Protein AF-A0A662U0I1-F1 (afdb_monomer_lite)

Radius of gyration: 16.94 Å; chains: 1; bounding box: 62×30×45 Å

Sequence (165 aa):
MAIPNFTQNQASFAINVIPSDTVNIPQPYLKASGANTAFLGTTLIDGSANFEGVGTAIPAVQQGDVVYNNTTGNSATVVSVDSNIQLGLSATIFTATPENYTVFQGNPNGNSFLLYVGTGGDVSIQTSAAQPVILKNVGDASFIPINVGRVNASGTTATDIIALL

pLDDT: mean 92.16, std 10.18, range [54.69, 98.5]

Foldseek 3Di:
DDDDDPPPDDFPDKDWALAAQPAWDFDPQFQWKDWAPDADWQKGFDPPAQQCQPPHPHHHHDFQWKKAQPQQSDIWTFHDDPDRGMTGTPGRPDDDPTTIMTIGHHDPQLFFWKKFFQAWAWWWFQASVRDTDIDGTQHHRDTGPTGTGGTHPPRDPTHRMMTGD

Structure (mmCIF, N/CA/C/O backbone):
data_AF-A0A662U0I1-F1
#
_entry.id   AF-A0A662U0I1-F1
#
loop_
_atom_site.group_PDB
_atom_site.id
_atom_site.type_symbol
_atom_site.label_atom_id
_atom_site.label_alt_id
_atom_site.label_comp_id
_atom_site.label_asym_id
_atom_site.label_entity_id
_atom_site.label_seq_id
_atom_site.pdbx_PDB_ins_code
_atom_site.Cartn_x
_atom_site.Cartn_y
_atom_site.Cartn_z
_atom_site.occupancy
_atom_site.B_iso_or_equiv
_atom_site.auth_seq_id
_atom_site.auth_comp_id
_atom_site.auth_asym_id
_atom_site.auth_atom_id
_atom_site.pdbx_PDB_model_num
ATOM 1 N N . MET A 1 1 ? -44.377 12.695 -3.654 1.00 55.09 1 MET A N 1
ATOM 2 C CA . MET A 1 1 ? -43.491 11.853 -2.826 1.00 55.09 1 MET A CA 1
ATOM 3 C C . MET A 1 1 ? -42.222 11.627 -3.631 1.00 55.09 1 MET A C 1
ATOM 5 O O . MET A 1 1 ? -42.268 10.880 -4.596 1.00 55.09 1 MET A O 1
ATOM 9 N N . ALA A 1 2 ? -41.154 12.378 -3.355 1.00 55.72 2 ALA A N 1
ATOM 10 C CA . ALA A 1 2 ? -39.876 12.165 -4.031 1.00 55.72 2 ALA A CA 1
ATOM 11 C C . ALA A 1 2 ? -39.258 10.879 -3.474 1.00 55.72 2 ALA A C 1
ATOM 13 O O . ALA A 1 2 ? -39.163 10.728 -2.256 1.00 55.72 2 ALA A O 1
ATOM 14 N N . ILE A 1 3 ? -38.913 9.941 -4.353 1.00 57.06 3 ILE A N 1
ATOM 15 C CA . ILE A 1 3 ? -38.181 8.731 -3.973 1.00 57.06 3 ILE A CA 1
ATOM 16 C C . ILE A 1 3 ? -36.813 9.199 -3.449 1.00 57.06 3 ILE A C 1
ATOM 18 O O . ILE A 1 3 ? -36.134 9.935 -4.171 1.00 57.06 3 ILE A O 1
ATOM 22 N N . PRO A 1 4 ? -36.411 8.849 -2.214 1.00 56.25 4 PRO A N 1
ATOM 23 C CA . PRO A 1 4 ? -35.087 9.187 -1.714 1.00 56.25 4 PRO A CA 1
ATOM 24 C C . PRO A 1 4 ? -34.027 8.610 -2.651 1.00 56.25 4 PRO A C 1
ATOM 26 O O . PRO A 1 4 ? -34.085 7.439 -3.024 1.00 56.25 4 PRO A O 1
ATOM 29 N N . ASN A 1 5 ? -33.067 9.436 -3.053 1.00 56.78 5 ASN A N 1
ATOM 30 C CA . ASN A 1 5 ? -31.924 8.976 -3.820 1.00 56.78 5 ASN A CA 1
ATOM 31 C C . ASN A 1 5 ? -31.008 8.143 -2.901 1.00 56.78 5 ASN A C 1
ATOM 33 O O . ASN A 1 5 ? -30.319 8.698 -2.049 1.00 56.78 5 ASN A O 1
ATOM 37 N N . PHE A 1 6 ? -31.006 6.818 -3.063 1.00 54.69 6 PHE A N 1
ATOM 38 C CA . PHE A 1 6 ? -30.187 5.893 -2.267 1.00 54.69 6 PHE A CA 1
ATOM 39 C C . PHE A 1 6 ? -28.697 5.865 -2.670 1.00 54.69 6 PHE A C 1
ATOM 41 O O . PHE A 1 6 ? -27.937 5.070 -2.124 1.00 54.69 6 PHE A O 1
ATOM 48 N N . THR A 1 7 ? -28.234 6.727 -3.585 1.00 55.41 7 THR A N 1
ATOM 49 C CA . THR A 1 7 ? -26.829 6.725 -4.043 1.00 55.41 7 THR A CA 1
ATOM 50 C C . THR A 1 7 ? -25.839 7.348 -3.055 1.00 55.41 7 THR A C 1
ATOM 52 O O . THR A 1 7 ? -24.658 7.437 -3.365 1.00 55.41 7 THR A O 1
ATOM 55 N N . GLN A 1 8 ? -26.272 7.815 -1.881 1.00 56.25 8 GLN A N 1
ATOM 56 C CA . GLN A 1 8 ? -25.409 8.597 -0.985 1.00 56.25 8 GLN A CA 1
ATOM 57 C C . GLN A 1 8 ? -24.339 7.761 -0.249 1.00 56.25 8 GLN A C 1
ATOM 59 O O . GLN A 1 8 ? -23.478 8.339 0.403 1.00 56.25 8 GLN A O 1
ATOM 64 N N . ASN A 1 9 ? -24.361 6.424 -0.361 1.00 56.72 9 ASN A N 1
ATOM 65 C CA . ASN A 1 9 ? -23.395 5.547 0.312 1.00 56.72 9 ASN A CA 1
ATOM 66 C C . ASN A 1 9 ? -23.076 4.254 -0.471 1.00 56.72 9 ASN A C 1
ATOM 68 O O . ASN A 1 9 ? -22.898 3.194 0.128 1.00 56.72 9 ASN A O 1
ATOM 72 N N . GLN A 1 10 ? -23.078 4.304 -1.809 1.00 67.25 10 GLN A N 1
ATOM 73 C CA . GLN A 1 10 ? -22.609 3.183 -2.632 1.00 67.25 10 GLN A CA 1
ATOM 74 C C . GLN A 1 10 ? -21.173 3.449 -3.080 1.00 67.25 10 GLN A C 1
ATOM 76 O O . GLN A 1 10 ? -20.939 4.334 -3.899 1.00 67.25 10 GLN A O 1
ATOM 81 N N . ALA A 1 11 ? -20.231 2.677 -2.538 1.00 68.31 11 ALA A N 1
ATOM 82 C CA . ALA A 1 11 ? -18.844 2.721 -2.975 1.00 68.31 11 ALA A CA 1
ATOM 83 C C . ALA A 1 11 ? -18.748 2.234 -4.427 1.00 68.31 11 ALA A C 1
ATOM 85 O O . ALA A 1 11 ? -19.261 1.167 -4.768 1.00 68.31 11 ALA A O 1
ATOM 86 N N . SER A 1 12 ? -18.107 3.024 -5.280 1.00 78.62 12 SER A N 1
ATOM 87 C CA . SER A 1 12 ? -17.804 2.670 -6.669 1.00 78.62 12 SER A CA 1
ATOM 88 C C . SER A 1 12 ? -16.436 2.002 -6.794 1.00 78.62 12 SER A C 1
ATOM 90 O O . SER A 1 12 ? -16.191 1.288 -7.765 1.00 78.62 12 SER A O 1
ATOM 92 N N . PHE A 1 13 ? -15.560 2.200 -5.803 1.00 83.38 13 PHE A N 1
ATOM 93 C CA . PHE A 1 13 ? -14.258 1.549 -5.723 1.00 83.38 13 PHE A CA 1
ATOM 94 C C . PHE A 1 13 ? -13.930 1.116 -4.294 1.00 83.38 13 PHE A C 1
ATOM 96 O O . PHE A 1 13 ? -14.422 1.684 -3.319 1.00 83.38 13 PHE A O 1
ATOM 103 N N . ALA A 1 14 ? -13.065 0.111 -4.179 1.00 89.00 14 ALA A N 1
ATOM 104 C CA . ALA A 1 14 ? -12.574 -0.386 -2.906 1.00 89.00 14 ALA A CA 1
ATOM 105 C C . ALA A 1 14 ? -11.087 -0.736 -2.995 1.00 89.00 14 ALA A C 1
ATOM 107 O O . ALA A 1 14 ? -10.604 -1.156 -4.048 1.00 89.00 14 ALA A O 1
ATOM 108 N N . ILE A 1 15 ? -10.373 -0.587 -1.883 1.00 92.81 15 ILE A N 1
ATOM 109 C CA . ILE A 1 15 ? -8.977 -0.999 -1.750 1.00 92.81 15 ILE A CA 1
ATOM 110 C C . ILE A 1 15 ? -8.729 -1.568 -0.355 1.00 92.81 15 ILE A C 1
ATOM 112 O O . ILE A 1 15 ? -9.237 -1.051 0.640 1.00 92.81 15 ILE A O 1
ATOM 116 N N . ASN A 1 16 ? -7.940 -2.639 -0.274 1.00 94.38 16 ASN A N 1
ATOM 117 C CA . ASN A 1 16 ? -7.498 -3.167 1.013 1.00 94.38 16 ASN A CA 1
ATOM 118 C C . ASN A 1 16 ? -6.600 -2.139 1.693 1.00 94.38 16 ASN A C 1
ATOM 120 O O . ASN A 1 16 ? -5.674 -1.617 1.077 1.00 94.38 16 ASN A O 1
ATOM 124 N N . VAL A 1 17 ? -6.850 -1.866 2.966 1.00 95.44 17 VAL A N 1
ATOM 125 C CA . VAL A 1 17 ? -6.012 -0.952 3.731 1.00 95.44 17 VAL A CA 1
ATOM 126 C C . VAL A 1 17 ? -4.832 -1.722 4.299 1.00 95.44 17 VAL A C 1
ATOM 128 O O . VAL A 1 17 ? -5.010 -2.687 5.038 1.00 95.44 17 VAL A O 1
ATOM 131 N N . ILE A 1 18 ? -3.626 -1.248 3.997 1.00 96.38 18 ILE A N 1
ATOM 132 C CA . ILE A 1 18 ? -2.425 -1.594 4.754 1.00 96.38 18 ILE A CA 1
ATOM 133 C C . ILE A 1 18 ? -2.175 -0.463 5.759 1.00 96.38 18 ILE A C 1
ATOM 135 O O . ILE A 1 18 ? -1.826 0.641 5.327 1.00 96.38 18 ILE A O 1
ATOM 139 N N . PRO A 1 19 ? -2.370 -0.689 7.074 1.00 95.81 19 PRO A N 1
ATOM 140 C CA . PRO A 1 19 ? -2.106 0.327 8.083 1.00 95.81 19 PRO A CA 1
ATOM 141 C C . PRO A 1 19 ? -0.659 0.823 8.033 1.00 95.81 19 PRO A C 1
ATOM 143 O O . PRO A 1 19 ? 0.281 0.040 7.904 1.00 95.81 19 PRO A O 1
ATOM 146 N N . SER A 1 20 ? -0.474 2.134 8.149 1.00 95.31 20 SER A N 1
ATOM 147 C CA . SER A 1 20 ? 0.840 2.771 8.156 1.00 95.31 20 SER A CA 1
ATOM 148 C C . SER A 1 20 ? 0.779 4.095 8.901 1.00 95.31 20 SER A C 1
ATOM 150 O O . SER A 1 20 ? -0.153 4.876 8.732 1.00 95.31 20 SER A O 1
ATOM 152 N N . ASP A 1 21 ? 1.785 4.375 9.727 1.00 93.88 21 ASP A N 1
ATOM 153 C CA . ASP A 1 21 ? 1.862 5.643 10.462 1.00 93.88 21 ASP A CA 1
ATOM 154 C C . ASP A 1 21 ? 2.288 6.820 9.565 1.00 93.88 21 ASP A C 1
ATOM 156 O O . ASP A 1 21 ? 2.100 7.982 9.932 1.00 93.88 21 ASP A O 1
ATOM 160 N N . THR A 1 22 ? 2.844 6.532 8.383 1.00 92.19 22 THR A N 1
ATOM 161 C CA . THR A 1 22 ? 3.469 7.527 7.496 1.00 92.19 22 THR A CA 1
ATOM 162 C C . THR A 1 22 ? 2.881 7.562 6.086 1.00 92.19 22 THR A C 1
ATOM 164 O O . THR A 1 22 ? 3.025 8.576 5.404 1.00 92.19 22 THR A O 1
ATOM 167 N N . VAL A 1 23 ? 2.203 6.500 5.641 1.00 94.62 23 VAL A N 1
ATOM 168 C CA . VAL A 1 23 ? 1.666 6.374 4.276 1.00 94.62 23 VAL A CA 1
ATOM 169 C C . VAL A 1 23 ? 0.142 6.465 4.300 1.00 94.62 23 VAL A C 1
ATOM 171 O O . VAL A 1 23 ? -0.523 5.705 4.997 1.00 94.62 23 VAL A O 1
ATOM 174 N N . ASN A 1 24 ? -0.424 7.403 3.539 1.00 95.00 24 ASN A N 1
ATOM 175 C CA . ASN A 1 24 ? -1.877 7.528 3.383 1.00 95.00 24 ASN A CA 1
ATOM 176 C C . ASN A 1 24 ? -2.451 6.360 2.564 1.00 95.00 24 ASN A C 1
ATOM 178 O O . ASN A 1 24 ? -1.745 5.747 1.764 1.00 95.00 24 ASN A O 1
ATOM 182 N N . ILE A 1 25 ? -3.754 6.098 2.707 1.00 95.12 25 ILE A N 1
ATOM 183 C CA . ILE A 1 25 ? -4.452 5.126 1.851 1.00 95.12 25 ILE A CA 1
ATOM 184 C C . ILE A 1 25 ? -4.381 5.641 0.403 1.00 95.12 25 ILE A C 1
ATOM 186 O O . ILE A 1 25 ? -4.816 6.773 0.164 1.00 95.12 25 ILE A O 1
ATOM 190 N N . PRO A 1 26 ? -3.826 4.879 -0.557 1.00 95.38 26 PRO A N 1
ATOM 191 C CA . PRO A 1 26 ? -3.684 5.332 -1.930 1.00 95.38 26 PRO A CA 1
ATOM 192 C C . PRO A 1 26 ? -5.018 5.343 -2.668 1.00 95.38 26 PRO A C 1
ATOM 194 O O . PRO A 1 26 ? -6.018 4.784 -2.219 1.00 95.38 26 PRO A O 1
ATOM 197 N N . GLN A 1 27 ? -5.034 5.984 -3.832 1.00 92.81 27 GLN A N 1
ATOM 198 C CA . GLN A 1 27 ? -6.185 5.902 -4.722 1.00 92.81 27 GLN A CA 1
ATOM 199 C C . GLN A 1 27 ? -6.224 4.516 -5.390 1.00 92.81 27 GLN A C 1
ATOM 201 O O . GLN A 1 27 ? -5.168 3.963 -5.690 1.00 92.81 27 GLN A O 1
ATOM 206 N N . PRO A 1 28 ? -7.408 3.959 -5.700 1.00 90.56 28 PRO A N 1
ATOM 207 C CA . PRO A 1 28 ? -7.549 2.602 -6.244 1.00 90.56 28 PRO A CA 1
ATOM 208 C C . PRO A 1 28 ? -7.106 2.465 -7.718 1.00 90.56 28 PRO A C 1
ATOM 210 O O . PRO A 1 28 ? -7.486 1.516 -8.401 1.00 90.56 28 PRO A O 1
ATOM 213 N N . TYR A 1 29 ? -6.314 3.409 -8.233 1.00 92.25 29 TYR A N 1
ATOM 214 C CA . TYR A 1 29 ? -5.810 3.399 -9.601 1.00 92.25 29 TYR A CA 1
ATOM 215 C C . TYR A 1 29 ? -4.470 2.672 -9.664 1.00 92.25 29 TYR A C 1
ATOM 217 O O . TYR A 1 29 ? -3.476 3.118 -9.089 1.00 92.25 29 TYR A O 1
ATOM 225 N N . LEU A 1 30 ? -4.456 1.542 -10.369 1.00 94.06 30 LEU A N 1
ATOM 226 C CA . LEU A 1 30 ? -3.272 0.716 -10.569 1.00 94.06 30 LEU A CA 1
ATOM 227 C C . LEU A 1 30 ? -2.225 1.446 -11.424 1.00 94.06 30 LEU A C 1
ATOM 229 O O . LEU A 1 30 ? -2.560 2.044 -12.445 1.00 94.06 30 LEU A O 1
ATOM 233 N N . LYS A 1 31 ? -0.958 1.337 -11.020 1.00 96.31 31 LYS A N 1
ATOM 234 C CA . LYS A 1 31 ? 0.220 1.839 -11.745 1.00 96.31 31 LYS A CA 1
ATOM 235 C C . LYS A 1 31 ? 1.153 0.711 -12.182 1.00 96.31 31 LYS A C 1
ATOM 237 O O . LYS A 1 31 ? 1.671 0.732 -13.290 1.00 96.31 31 LYS A O 1
ATOM 242 N N . ALA A 1 32 ? 1.348 -0.289 -11.326 1.00 96.81 32 ALA A N 1
ATOM 243 C CA . ALA A 1 32 ? 2.127 -1.485 -11.633 1.00 96.81 32 ALA A CA 1
ATOM 244 C C . ALA A 1 32 ? 1.766 -2.619 -10.667 1.00 96.81 32 ALA A C 1
ATOM 246 O O . ALA A 1 32 ? 1.239 -2.385 -9.583 1.00 96.81 32 ALA A O 1
ATOM 247 N N . SER A 1 33 ? 2.081 -3.854 -11.032 1.00 96.75 33 SER A N 1
ATOM 248 C CA . SER A 1 33 ? 1.989 -5.012 -10.141 1.00 96.75 33 SER A CA 1
ATOM 249 C C . SER A 1 33 ? 2.994 -6.060 -10.581 1.00 96.75 33 SER A C 1
ATOM 251 O O . SER A 1 33 ? 3.218 -6.209 -11.783 1.00 96.75 33 SER A O 1
ATOM 253 N N . GLY A 1 34 ? 3.539 -6.813 -9.637 1.00 97.62 34 GLY A N 1
ATOM 254 C CA . GLY A 1 34 ? 4.529 -7.834 -9.943 1.00 97.62 34 GLY A CA 1
ATOM 255 C C . GLY A 1 34 ? 5.041 -8.518 -8.689 1.00 97.62 34 GLY A C 1
ATOM 256 O O . GLY A 1 34 ? 4.407 -8.471 -7.632 1.00 97.62 34 GLY A O 1
ATOM 257 N N . ALA A 1 35 ? 6.206 -9.138 -8.816 1.00 98.19 35 ALA A N 1
ATOM 258 C CA . ALA A 1 35 ? 6.944 -9.711 -7.705 1.00 98.19 35 ALA A CA 1
ATOM 259 C C . ALA A 1 35 ? 8.389 -9.240 -7.796 1.00 98.19 35 ALA A C 1
ATOM 261 O O . ALA A 1 35 ? 8.969 -9.214 -8.881 1.00 98.19 35 ALA A O 1
ATOM 262 N N . ASN A 1 36 ? 8.980 -8.858 -6.666 1.00 98.19 36 ASN A N 1
ATOM 263 C CA . ASN A 1 36 ? 10.375 -8.448 -6.687 1.00 98.19 36 ASN A CA 1
ATOM 264 C C . ASN A 1 36 ? 11.271 -9.611 -7.168 1.00 98.19 36 ASN A C 1
ATOM 266 O O . ASN A 1 36 ? 11.094 -10.776 -6.810 1.00 98.19 36 ASN A O 1
ATOM 270 N N . THR A 1 37 ? 12.263 -9.289 -7.991 1.00 98.25 37 THR A N 1
ATOM 271 C CA . THR A 1 37 ? 13.325 -10.233 -8.368 1.00 98.25 37 THR A CA 1
ATOM 272 C C . THR A 1 37 ? 14.562 -10.039 -7.496 1.00 98.25 37 THR A C 1
ATOM 274 O O . THR A 1 37 ? 15.359 -10.958 -7.330 1.00 98.25 37 THR A O 1
ATOM 277 N N . ALA A 1 38 ? 14.722 -8.836 -6.939 1.00 97.69 38 ALA A N 1
ATOM 278 C CA . ALA A 1 38 ? 15.744 -8.467 -5.971 1.00 97.69 38 ALA A CA 1
ATOM 279 C C . ALA A 1 38 ? 15.267 -7.261 -5.140 1.00 97.69 38 ALA A C 1
ATOM 281 O O . ALA A 1 38 ? 14.279 -6.602 -5.462 1.00 97.69 38 ALA A O 1
ATOM 282 N N . PHE A 1 39 ? 15.984 -6.950 -4.068 1.00 96.56 39 PHE A N 1
ATOM 283 C CA . PHE A 1 39 ? 15.810 -5.707 -3.322 1.00 96.56 39 PHE A CA 1
ATOM 284 C C . PHE A 1 39 ? 17.149 -5.294 -2.709 1.00 96.56 39 PHE A C 1
ATOM 286 O O . PHE A 1 39 ? 18.020 -6.134 -2.468 1.00 96.56 39 PHE A O 1
ATOM 293 N N . LEU A 1 40 ? 17.320 -3.997 -2.465 1.00 96.69 40 LEU A N 1
ATOM 294 C CA . LEU A 1 40 ? 18.488 -3.457 -1.772 1.00 96.69 40 LEU A CA 1
ATOM 295 C C . LEU A 1 40 ? 18.057 -2.316 -0.854 1.00 96.69 40 LEU A C 1
ATOM 297 O O . LEU A 1 40 ? 17.818 -1.199 -1.311 1.00 96.69 40 LEU A O 1
ATOM 301 N N . GLY A 1 41 ? 17.954 -2.594 0.447 1.00 95.38 41 GLY A N 1
ATOM 302 C CA . GLY A 1 41 ? 17.440 -1.621 1.412 1.00 95.38 41 GLY A CA 1
ATOM 303 C C . GLY A 1 41 ? 16.054 -1.124 0.997 1.00 95.38 41 GLY A C 1
ATOM 304 O O . GLY A 1 41 ? 15.117 -1.909 0.899 1.00 95.38 41 GLY A O 1
ATOM 305 N N . TH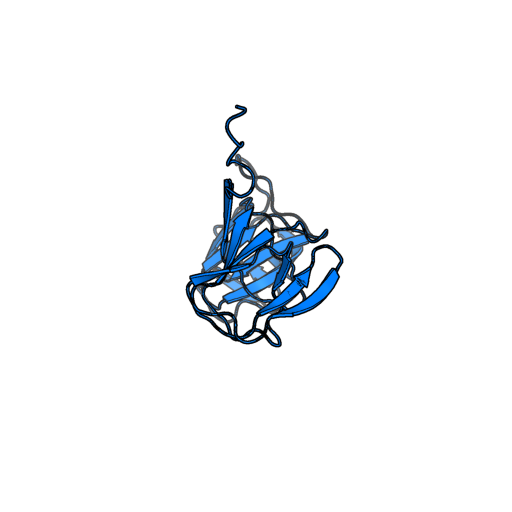R A 1 42 ? 15.942 0.168 0.697 1.00 97.12 42 THR A N 1
ATOM 306 C CA . THR A 1 42 ? 14.700 0.807 0.239 1.00 97.12 42 THR A CA 1
ATOM 307 C C . THR A 1 42 ? 14.472 0.718 -1.274 1.00 97.12 42 THR A C 1
ATOM 309 O O . THR A 1 42 ? 13.579 1.372 -1.798 1.00 97.12 42 THR A O 1
ATOM 312 N N . THR A 1 43 ? 15.268 -0.063 -1.999 1.00 97.94 43 THR A N 1
ATOM 313 C CA . THR A 1 43 ? 15.158 -0.197 -3.455 1.00 97.94 43 THR A CA 1
ATOM 314 C C . THR A 1 43 ? 14.396 -1.467 -3.817 1.00 97.94 43 THR A C 1
ATOM 316 O O . THR A 1 43 ? 14.836 -2.568 -3.475 1.00 97.94 43 THR A O 1
ATOM 319 N N . LEU A 1 44 ? 13.288 -1.319 -4.545 1.00 98.19 44 LEU A N 1
ATOM 320 C CA . LEU A 1 44 ? 12.584 -2.418 -5.209 1.00 98.19 44 LEU A CA 1
ATOM 321 C C . LEU A 1 44 ? 13.212 -2.662 -6.581 1.00 98.19 44 LEU A C 1
ATOM 323 O O . LEU A 1 44 ? 13.344 -1.725 -7.365 1.00 98.19 44 LEU A O 1
ATOM 327 N N . ILE A 1 45 ? 13.548 -3.919 -6.877 1.00 98.44 45 ILE A N 1
ATOM 328 C CA . ILE A 1 45 ? 14.020 -4.353 -8.192 1.00 98.44 45 ILE A CA 1
ATOM 329 C C . ILE A 1 45 ? 13.114 -5.482 -8.695 1.00 98.44 45 ILE A C 1
ATOM 331 O O . ILE A 1 45 ? 13.022 -6.546 -8.079 1.00 98.44 45 ILE A O 1
ATOM 335 N N . ASP A 1 46 ? 12.483 -5.273 -9.843 1.00 98.12 46 ASP A N 1
ATOM 336 C CA . ASP A 1 46 ? 11.703 -6.286 -10.557 1.00 98.12 46 ASP A CA 1
ATOM 337 C C . ASP A 1 46 ? 12.130 -6.289 -12.024 1.00 98.12 46 ASP A C 1
ATOM 339 O O . ASP A 1 46 ? 11.721 -5.440 -12.812 1.00 98.12 46 ASP A O 1
ATOM 343 N N . GLY A 1 47 ? 12.961 -7.265 -12.392 1.00 97.44 47 GLY A N 1
ATOM 344 C CA . GLY A 1 47 ? 13.513 -7.398 -13.739 1.00 97.44 47 GLY A CA 1
ATOM 345 C C . GLY A 1 47 ? 12.473 -7.637 -14.839 1.00 97.44 47 GLY A C 1
ATOM 346 O O . GLY A 1 47 ? 12.832 -7.589 -16.014 1.00 97.44 47 GLY A O 1
ATOM 347 N N . SER A 1 48 ? 11.212 -7.894 -14.482 1.00 95.56 48 SER A N 1
ATOM 348 C CA . SER A 1 48 ? 10.091 -8.055 -15.412 1.00 95.56 48 SER A CA 1
ATOM 349 C C . SER A 1 48 ? 9.143 -6.850 -15.459 1.00 95.56 48 SER A C 1
ATOM 351 O O . SER A 1 48 ? 8.222 -6.836 -16.279 1.00 95.56 48 SER A O 1
ATOM 353 N N . ALA A 1 49 ? 9.359 -5.838 -14.614 1.00 96.69 49 ALA A N 1
ATOM 354 C CA . ALA A 1 49 ? 8.483 -4.678 -14.517 1.00 96.69 49 ALA A CA 1
ATOM 355 C C . ALA A 1 49 ? 8.613 -3.700 -15.700 1.00 96.69 49 ALA A C 1
ATOM 357 O O . ALA A 1 49 ? 9.589 -3.692 -16.455 1.00 96.69 49 ALA A O 1
ATOM 358 N N . ASN A 1 50 ? 7.589 -2.850 -15.833 1.00 95.50 50 ASN A N 1
ATOM 359 C CA . ASN A 1 50 ? 7.556 -1.698 -16.732 1.00 95.50 50 ASN A CA 1
ATOM 360 C C . ASN A 1 50 ? 7.108 -0.440 -15.972 1.00 95.50 50 ASN A C 1
ATOM 362 O O . ASN A 1 50 ? 5.991 0.046 -16.157 1.00 95.50 50 ASN A O 1
ATOM 366 N N . PHE A 1 51 ? 7.945 0.048 -15.054 1.00 97.00 51 PHE A N 1
ATOM 367 C CA . PHE A 1 51 ? 7.603 1.190 -14.199 1.00 97.00 51 PHE A CA 1
ATOM 368 C C . PHE A 1 51 ? 7.486 2.513 -14.960 1.00 97.00 51 PHE A C 1
ATOM 370 O O . PHE A 1 51 ? 6.719 3.382 -14.549 1.00 97.00 51 PHE A O 1
ATOM 377 N N . GLU A 1 52 ? 8.162 2.646 -16.101 1.00 95.12 52 GLU A N 1
ATOM 378 C CA . GLU A 1 52 ? 8.060 3.828 -16.967 1.00 95.12 52 GLU A CA 1
ATOM 379 C C . GLU A 1 52 ? 6.783 3.808 -17.832 1.00 95.12 52 GLU A C 1
ATOM 381 O O . GLU A 1 52 ? 6.510 4.748 -18.578 1.00 95.12 52 GLU A O 1
ATOM 386 N N . GLY A 1 53 ? 5.982 2.734 -17.761 1.00 91.62 53 GLY A N 1
ATOM 387 C CA . GLY A 1 53 ? 4.692 2.606 -18.446 1.00 91.62 53 GLY A CA 1
ATOM 388 C C . GLY A 1 53 ? 4.782 2.595 -19.976 1.00 91.62 53 GLY A C 1
ATOM 389 O O . GLY A 1 53 ? 3.762 2.751 -20.656 1.00 91.62 53 GLY A O 1
ATOM 390 N N . VAL A 1 54 ? 5.978 2.410 -20.544 1.00 89.12 54 VAL A N 1
ATOM 391 C CA . VAL A 1 54 ? 6.227 2.546 -21.984 1.00 89.12 54 VAL A CA 1
ATOM 392 C C . VAL A 1 54 ? 5.420 1.503 -22.751 1.00 89.12 54 VAL A C 1
ATOM 394 O O . VAL A 1 54 ? 5.542 0.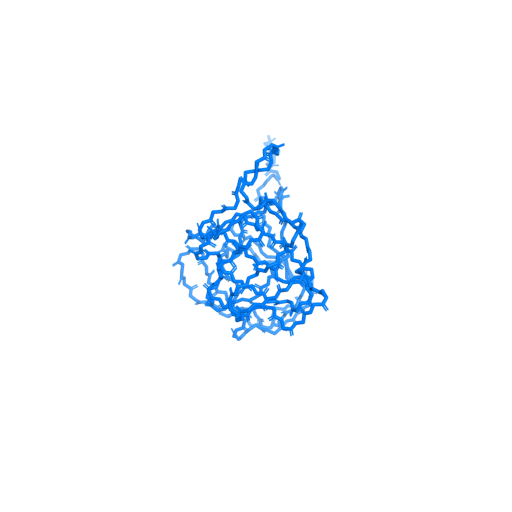304 -22.510 1.00 89.12 54 VAL A O 1
ATOM 397 N N . GLY A 1 55 ? 4.597 1.960 -23.697 1.00 88.62 55 GLY A N 1
ATOM 398 C CA . GLY A 1 55 ? 3.788 1.081 -24.545 1.00 88.62 55 GLY A CA 1
ATOM 399 C C . GLY A 1 55 ? 2.572 0.461 -23.849 1.00 88.62 55 GLY A C 1
ATOM 400 O O . GLY A 1 55 ? 2.002 -0.487 -24.383 1.00 88.62 55 GLY A O 1
ATOM 401 N N . THR A 1 56 ? 2.162 0.974 -22.683 1.00 90.19 56 THR A N 1
ATOM 402 C CA . THR A 1 56 ? 0.997 0.467 -21.944 1.00 90.19 56 THR A CA 1
ATOM 403 C C . THR A 1 56 ? -0.107 1.519 -21.821 1.00 90.19 56 THR A C 1
ATOM 405 O O . THR A 1 56 ? 0.136 2.716 -21.950 1.00 90.19 56 THR A O 1
ATOM 408 N N . ALA A 1 57 ? -1.341 1.071 -21.575 1.00 91.00 57 ALA A N 1
ATOM 409 C CA . ALA A 1 57 ? -2.460 1.957 -21.238 1.00 91.00 57 ALA A CA 1
ATOM 410 C C . ALA A 1 57 ? -2.442 2.404 -19.762 1.00 91.00 57 ALA A C 1
ATOM 412 O O . ALA A 1 57 ? -3.208 3.288 -19.380 1.00 91.00 57 ALA A O 1
ATOM 413 N N . ILE A 1 58 ? -1.596 1.779 -18.934 1.00 90.00 58 ILE A N 1
ATOM 414 C CA . ILE A 1 58 ? -1.440 2.124 -17.524 1.00 90.00 58 ILE A CA 1
ATOM 415 C C . ILE A 1 58 ? -0.445 3.292 -17.433 1.00 90.00 58 ILE A C 1
ATOM 417 O O . ILE A 1 58 ? 0.643 3.208 -18.003 1.00 90.00 58 ILE A O 1
ATOM 421 N N . PRO A 1 59 ? -0.783 4.399 -16.748 1.00 92.81 59 PRO A N 1
ATOM 422 C CA . PRO A 1 59 ? 0.153 5.502 -16.569 1.00 92.81 59 PRO A CA 1
ATOM 423 C C . PRO A 1 59 ? 1.424 5.058 -15.838 1.00 92.81 59 PRO A C 1
ATOM 425 O O . PRO A 1 59 ? 1.341 4.275 -14.893 1.00 92.81 59 PRO A O 1
ATOM 428 N N . ALA A 1 60 ? 2.569 5.630 -16.215 1.00 95.75 60 ALA A N 1
ATOM 429 C CA . ALA A 1 60 ? 3.850 5.391 -15.552 1.00 95.75 60 ALA A CA 1
ATOM 430 C C . ALA A 1 60 ? 3.772 5.609 -14.032 1.00 95.75 60 ALA A C 1
ATOM 432 O O . ALA A 1 60 ? 3.007 6.461 -13.553 1.00 95.75 60 ALA A O 1
ATOM 433 N N . VAL A 1 61 ? 4.586 4.862 -13.286 1.00 97.56 61 VAL A N 1
ATOM 434 C CA . VAL A 1 61 ? 4.813 5.102 -11.858 1.00 97.56 61 VAL A CA 1
ATOM 435 C C . VAL A 1 61 ? 5.471 6.469 -11.692 1.00 97.56 61 VAL A C 1
ATOM 437 O O . VAL A 1 61 ? 6.305 6.878 -12.496 1.00 97.56 61 VAL A O 1
ATOM 440 N N . GLN A 1 62 ? 5.074 7.206 -10.662 1.00 96.88 62 GLN A N 1
ATOM 441 C CA . GLN A 1 62 ? 5.591 8.535 -10.361 1.00 96.88 62 GLN A CA 1
ATOM 442 C C . GLN A 1 62 ? 6.001 8.634 -8.893 1.00 96.88 62 GLN A C 1
ATOM 444 O O . GLN A 1 62 ? 5.526 7.891 -8.033 1.00 96.88 62 GLN A O 1
ATOM 449 N N . GLN A 1 63 ? 6.875 9.596 -8.589 1.00 97.00 63 GLN A N 1
ATOM 450 C CA . GLN A 1 63 ? 7.165 9.954 -7.203 1.00 97.00 63 GLN A CA 1
ATOM 451 C C . GLN A 1 63 ? 5.859 10.288 -6.463 1.00 97.00 63 GLN A C 1
ATOM 453 O O . GLN A 1 63 ? 5.015 11.027 -6.969 1.00 97.00 63 GLN A O 1
ATOM 458 N N . GLY A 1 64 ? 5.710 9.753 -5.252 1.00 96.19 64 GLY A N 1
ATOM 459 C CA . GLY A 1 64 ? 4.510 9.896 -4.430 1.00 96.19 64 GLY A CA 1
ATOM 460 C C . GLY A 1 64 ? 3.484 8.773 -4.596 1.00 96.19 64 GLY A C 1
ATOM 461 O O . GLY A 1 64 ? 2.598 8.671 -3.747 1.00 96.19 64 GLY A O 1
ATOM 462 N N . ASP A 1 65 ? 3.617 7.910 -5.611 1.00 98.06 65 ASP A N 1
ATOM 463 C CA . ASP A 1 65 ? 2.828 6.678 -5.704 1.00 98.06 65 ASP A CA 1
ATOM 464 C C . ASP A 1 65 ? 3.112 5.752 -4.516 1.00 98.06 65 ASP A C 1
ATOM 466 O O . ASP A 1 65 ? 4.145 5.858 -3.854 1.00 98.06 65 ASP A O 1
ATOM 470 N N . VAL A 1 66 ? 2.178 4.857 -4.203 1.00 97.88 66 VAL A N 1
ATOM 471 C CA . VAL A 1 66 ? 2.275 3.976 -3.034 1.00 97.88 66 VAL A CA 1
ATOM 472 C C . VAL A 1 66 ? 2.496 2.547 -3.489 1.00 97.88 66 VAL A C 1
ATOM 474 O O . VAL A 1 66 ? 1.709 2.001 -4.257 1.00 97.88 66 VAL A O 1
ATOM 477 N N . VAL A 1 67 ? 3.548 1.929 -2.966 1.00 98.31 67 VAL A N 1
ATOM 478 C CA . VAL A 1 67 ? 3.842 0.511 -3.135 1.00 98.31 67 VAL A CA 1
ATOM 479 C C . VAL A 1 67 ? 3.301 -0.246 -1.935 1.00 98.31 67 VAL A C 1
ATOM 481 O O . VAL A 1 67 ? 3.677 0.016 -0.791 1.00 98.31 67 VAL A O 1
ATOM 484 N N . TYR A 1 68 ? 2.428 -1.204 -2.208 1.00 97.94 68 TYR A N 1
ATOM 485 C CA . TYR A 1 68 ? 1.991 -2.223 -1.270 1.00 97.94 68 TYR A CA 1
ATOM 486 C C . TYR A 1 68 ? 2.822 -3.477 -1.480 1.00 97.94 68 TYR A C 1
ATOM 488 O O . TYR A 1 68 ? 2.923 -3.968 -2.600 1.00 97.94 68 TYR A O 1
ATOM 496 N N . ASN A 1 69 ? 3.405 -3.997 -0.403 1.00 97.69 69 ASN A N 1
ATOM 497 C CA . ASN A 1 69 ? 3.901 -5.359 -0.363 1.00 97.69 69 ASN A CA 1
ATOM 498 C C . ASN A 1 69 ? 2.766 -6.264 0.114 1.00 97.69 69 ASN A C 1
ATOM 500 O O . ASN A 1 69 ? 2.460 -6.349 1.306 1.00 97.69 69 ASN A O 1
ATOM 504 N N . ASN A 1 70 ? 2.153 -6.956 -0.838 1.00 95.75 70 ASN A N 1
ATOM 505 C CA . ASN A 1 70 ? 0.990 -7.805 -0.619 1.00 95.75 70 ASN A CA 1
ATOM 506 C C . ASN A 1 70 ? 1.355 -9.101 0.128 1.00 95.75 70 ASN A C 1
ATOM 508 O O . ASN A 1 70 ? 0.462 -9.829 0.546 1.00 95.75 70 ASN A O 1
ATOM 512 N N . THR A 1 71 ? 2.650 -9.402 0.277 1.00 96.62 71 THR A N 1
ATOM 513 C CA . THR A 1 71 ? 3.145 -10.598 0.975 1.00 96.62 71 THR A CA 1
ATOM 514 C C . THR A 1 71 ? 3.344 -10.333 2.461 1.00 96.62 71 THR A C 1
ATOM 516 O O . THR A 1 71 ? 2.957 -11.150 3.290 1.00 96.62 71 THR A O 1
ATOM 519 N N . THR A 1 72 ? 3.941 -9.191 2.806 1.00 95.06 72 THR A N 1
ATOM 520 C CA . THR A 1 72 ? 4.287 -8.859 4.198 1.00 95.06 72 THR A CA 1
ATOM 521 C C . THR A 1 72 ? 3.305 -7.891 4.855 1.00 95.06 72 THR A C 1
ATOM 523 O O . THR A 1 72 ? 3.374 -7.695 6.065 1.00 95.06 72 THR A O 1
ATOM 526 N N . GLY A 1 73 ? 2.395 -7.283 4.086 1.00 94.06 73 GLY A N 1
ATOM 527 C CA . GLY A 1 73 ? 1.450 -6.294 4.604 1.00 94.06 73 GLY A CA 1
ATOM 528 C C . GLY A 1 73 ? 2.123 -4.977 4.988 1.00 94.06 73 GLY A C 1
ATOM 529 O O . GLY A 1 73 ? 1.687 -4.322 5.926 1.00 94.06 73 GLY A O 1
ATOM 530 N N . ASN A 1 74 ? 3.194 -4.595 4.286 1.00 96.19 74 ASN A N 1
ATOM 531 C CA . ASN A 1 74 ? 3.885 -3.319 4.476 1.00 96.19 74 ASN A CA 1
ATOM 532 C C . ASN A 1 74 ? 3.633 -2.381 3.293 1.00 96.19 74 ASN A C 1
ATOM 534 O O . ASN A 1 74 ? 3.362 -2.825 2.177 1.00 96.19 74 ASN A O 1
ATOM 538 N N . SER A 1 75 ? 3.747 -1.073 3.522 1.00 97.19 75 SER A N 1
ATOM 539 C CA . SER A 1 75 ? 3.587 -0.063 2.476 1.00 97.19 75 SER A CA 1
ATOM 540 C C . SER A 1 75 ? 4.660 1.018 2.548 1.00 97.19 75 SER A C 1
ATOM 542 O O . SER A 1 75 ? 5.154 1.357 3.624 1.00 97.19 75 SER A O 1
ATOM 544 N N . ALA A 1 76 ? 5.032 1.555 1.388 1.00 97.62 76 ALA A N 1
ATOM 545 C CA . ALA A 1 76 ? 5.948 2.683 1.260 1.00 97.62 76 ALA A CA 1
ATOM 546 C C . ALA A 1 76 ? 5.528 3.580 0.096 1.00 97.62 76 ALA A C 1
ATOM 548 O O . ALA A 1 76 ? 4.830 3.153 -0.820 1.00 97.62 76 ALA A O 1
ATOM 549 N N . THR A 1 77 ? 5.984 4.825 0.116 1.00 97.75 77 THR A N 1
ATOM 550 C CA . THR A 1 77 ? 5.857 5.740 -1.023 1.00 97.75 77 THR A CA 1
ATOM 551 C C . THR A 1 77 ? 7.063 5.625 -1.948 1.00 97.75 77 THR A C 1
ATOM 553 O O . THR A 1 77 ? 8.187 5.406 -1.494 1.00 97.75 77 THR A O 1
ATOM 556 N N . VAL A 1 78 ? 6.837 5.807 -3.246 1.00 98.25 78 VAL A N 1
ATOM 557 C CA . VAL A 1 78 ? 7.882 5.936 -4.261 1.00 98.25 78 VAL A CA 1
ATOM 558 C C . VAL A 1 78 ? 8.561 7.292 -4.089 1.00 98.25 78 VAL A C 1
ATOM 560 O O . VAL A 1 78 ? 7.912 8.338 -4.138 1.00 98.25 78 VAL A O 1
ATOM 563 N N . VAL A 1 79 ? 9.875 7.278 -3.888 1.00 98.00 79 VAL A N 1
ATOM 564 C CA . VAL A 1 79 ? 10.721 8.470 -3.742 1.00 98.00 79 VAL A CA 1
ATOM 565 C C . VAL A 1 79 ? 11.451 8.776 -5.047 1.00 98.00 79 VAL A C 1
ATOM 567 O O . VAL A 1 79 ? 11.632 9.948 -5.372 1.00 98.00 79 VAL A O 1
ATOM 570 N N . SER A 1 80 ? 11.813 7.751 -5.817 1.00 97.38 80 SER A N 1
ATOM 571 C CA . SER A 1 80 ? 12.401 7.890 -7.150 1.00 97.38 80 SER A CA 1
ATOM 572 C C . SER A 1 80 ? 11.974 6.745 -8.065 1.00 97.38 80 SER A C 1
ATOM 574 O O . SER A 1 80 ? 11.737 5.621 -7.619 1.00 97.38 80 SER A O 1
ATOM 576 N N . VAL A 1 81 ? 11.884 7.046 -9.359 1.00 97.69 81 VAL A N 1
ATOM 577 C CA . VAL A 1 81 ? 11.811 6.044 -10.423 1.00 97.69 81 VAL A CA 1
ATOM 578 C C . VAL A 1 81 ? 13.202 6.009 -11.042 1.00 97.69 81 VAL A C 1
ATOM 580 O O . VAL A 1 81 ? 13.595 6.946 -11.734 1.00 97.69 81 VAL A O 1
ATOM 583 N N . ASP A 1 82 ? 13.992 4.999 -10.680 1.00 97.00 82 ASP A N 1
ATOM 584 C CA . ASP A 1 82 ? 15.405 4.937 -11.070 1.00 97.00 82 ASP A CA 1
ATOM 585 C C . ASP A 1 82 ? 15.554 4.354 -12.482 1.00 97.00 82 ASP A C 1
ATOM 587 O O . ASP A 1 82 ? 16.455 4.728 -13.233 1.00 97.00 82 ASP A O 1
ATOM 591 N N . SER A 1 83 ? 14.682 3.405 -12.837 1.00 96.69 83 SER A N 1
ATOM 592 C CA . SER A 1 83 ? 14.581 2.835 -14.179 1.00 96.69 83 SER A CA 1
ATOM 593 C C . SER A 1 83 ? 13.261 2.083 -14.364 1.00 96.69 83 SER A C 1
ATOM 595 O O . SER A 1 83 ? 12.497 1.883 -13.421 1.00 96.69 83 SER A O 1
ATOM 597 N N . ASN A 1 84 ? 13.060 1.532 -15.564 1.00 96.31 84 ASN A N 1
ATOM 598 C CA . ASN A 1 84 ? 11.914 0.686 -15.891 1.00 96.31 84 ASN A CA 1
ATOM 599 C C . ASN A 1 84 ? 11.704 -0.522 -14.955 1.00 96.31 84 ASN A C 1
ATOM 601 O O . ASN A 1 84 ? 10.601 -1.058 -14.893 1.00 96.31 84 ASN A O 1
ATOM 605 N N . ILE A 1 85 ? 12.752 -0.946 -14.245 1.00 97.62 85 ILE A N 1
ATOM 606 C CA . ILE A 1 85 ? 12.757 -2.128 -13.374 1.00 97.62 85 ILE A CA 1
ATOM 607 C C . ILE A 1 85 ? 13.129 -1.810 -11.922 1.00 97.62 85 ILE A C 1
ATOM 609 O O . ILE A 1 85 ? 13.281 -2.730 -11.117 1.00 97.62 85 ILE A O 1
ATOM 613 N N . GLN A 1 86 ? 13.313 -0.532 -11.574 1.00 98.12 86 GLN A N 1
ATOM 614 C CA . GLN A 1 86 ? 13.797 -0.138 -10.255 1.00 98.12 86 GLN A CA 1
ATOM 615 C C . GLN A 1 86 ? 13.094 1.107 -9.710 1.00 98.12 86 GLN A C 1
ATOM 617 O O . GLN A 1 86 ? 13.049 2.146 -10.371 1.00 98.12 86 GLN A O 1
ATOM 622 N N . LEU A 1 87 ? 12.625 1.008 -8.465 1.00 98.50 87 LEU A N 1
ATOM 623 C CA . LEU A 1 87 ? 12.042 2.113 -7.706 1.00 98.50 87 LEU A CA 1
ATOM 624 C C . LEU A 1 87 ? 12.801 2.316 -6.393 1.00 98.50 87 LEU A C 1
ATOM 626 O O . LEU A 1 87 ? 13.044 1.354 -5.660 1.00 98.50 87 LEU A O 1
ATOM 630 N N . GLY A 1 88 ? 13.089 3.571 -6.060 1.00 98.38 88 GLY A N 1
ATOM 631 C CA . GLY A 1 88 ? 13.497 3.971 -4.718 1.00 98.38 88 GLY A CA 1
ATOM 632 C C . GLY A 1 88 ? 12.269 4.244 -3.852 1.00 98.38 88 GLY A C 1
ATOM 633 O O . GLY A 1 88 ? 11.361 4.968 -4.263 1.00 98.38 88 GLY A O 1
ATOM 634 N N . LEU A 1 89 ? 12.227 3.677 -2.647 1.00 98.25 89 LEU A N 1
ATOM 635 C CA . LEU A 1 89 ? 11.098 3.764 -1.717 1.00 98.25 89 LEU A CA 1
ATOM 636 C C . LEU A 1 89 ? 11.458 4.552 -0.452 1.00 98.25 89 LEU A C 1
ATOM 638 O O . LEU A 1 89 ? 12.629 4.736 -0.117 1.00 98.25 89 LEU A O 1
ATOM 642 N N . SER A 1 90 ? 10.443 5.000 0.286 1.00 97.62 90 SER A N 1
ATOM 643 C CA . SER A 1 90 ? 10.625 5.729 1.550 1.00 97.62 90 SER A CA 1
ATOM 644 C C . SER A 1 90 ? 10.929 4.837 2.754 1.00 97.62 90 SER A C 1
ATOM 646 O O . SER A 1 90 ? 11.365 5.342 3.788 1.00 97.62 90 SER A O 1
ATOM 648 N N . ALA A 1 91 ? 10.730 3.524 2.633 1.00 96.94 91 ALA A N 1
ATOM 649 C CA . ALA A 1 91 ? 11.018 2.549 3.676 1.00 96.94 91 ALA A CA 1
ATOM 650 C C . ALA A 1 91 ? 11.388 1.185 3.079 1.00 96.94 91 ALA A C 1
ATOM 652 O O . ALA A 1 91 ? 11.020 0.857 1.949 1.00 96.94 91 ALA A O 1
ATOM 653 N N . THR A 1 92 ? 12.106 0.376 3.858 1.00 97.19 92 THR A N 1
ATOM 654 C CA . THR A 1 92 ? 12.391 -1.020 3.516 1.00 97.19 92 THR A CA 1
ATOM 655 C C . THR A 1 92 ? 11.133 -1.842 3.765 1.00 97.19 92 THR A C 1
ATOM 657 O O . THR A 1 92 ? 10.809 -2.136 4.912 1.00 97.19 92 THR A O 1
ATOM 660 N N . ILE A 1 93 ? 10.424 -2.195 2.694 1.00 97.12 93 ILE A N 1
ATOM 661 C CA . ILE A 1 93 ? 9.203 -3.014 2.773 1.00 97.12 93 ILE A CA 1
ATOM 662 C C . ILE A 1 93 ? 9.383 -4.418 2.206 1.00 97.12 93 ILE A C 1
ATOM 664 O O . ILE A 1 93 ? 8.478 -5.227 2.359 1.00 97.12 93 ILE A O 1
ATOM 668 N N . PHE A 1 94 ? 10.520 -4.701 1.564 1.00 97.88 94 PHE A N 1
ATOM 669 C CA . PHE A 1 94 ? 10.869 -6.018 1.039 1.00 97.88 94 PHE A CA 1
ATOM 670 C C . PHE A 1 94 ? 11.971 -6.646 1.883 1.00 97.88 94 PHE A C 1
ATOM 672 O O . PHE A 1 94 ? 12.971 -5.987 2.177 1.00 97.88 94 PHE A O 1
ATOM 679 N N . THR A 1 95 ? 11.787 -7.907 2.275 1.00 96.62 95 THR A N 1
ATOM 680 C CA . THR A 1 95 ? 12.749 -8.626 3.135 1.00 96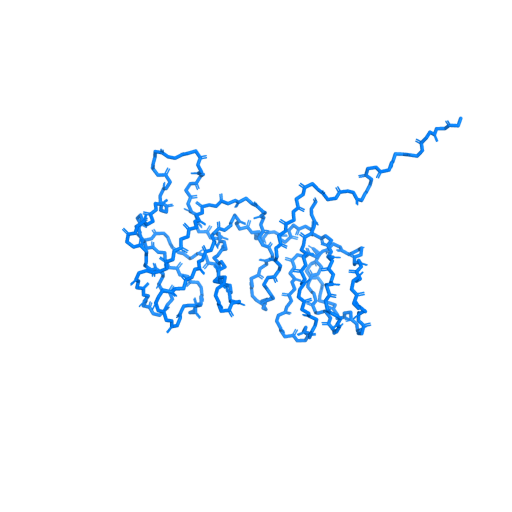.62 95 THR A CA 1
ATOM 681 C C . THR A 1 95 ? 13.156 -9.997 2.602 1.00 96.62 95 THR A C 1
ATOM 683 O O . THR A 1 95 ? 14.157 -10.556 3.050 1.00 96.62 95 THR A O 1
ATOM 686 N N . ALA A 1 96 ? 12.433 -10.510 1.610 1.00 97.06 96 ALA A N 1
ATOM 687 C CA . ALA A 1 96 ? 12.744 -11.717 0.866 1.00 97.06 96 ALA A CA 1
ATOM 688 C C . ALA A 1 96 ? 12.438 -11.550 -0.635 1.00 97.06 96 ALA A C 1
ATOM 690 O O . ALA A 1 96 ? 11.917 -10.528 -1.089 1.00 97.06 96 ALA A O 1
ATOM 691 N N . THR A 1 97 ? 12.792 -12.577 -1.409 1.00 96.25 97 THR A N 1
ATOM 692 C CA . THR A 1 97 ? 12.419 -12.735 -2.818 1.00 96.25 97 THR A CA 1
ATOM 693 C C . THR A 1 97 ? 11.873 -14.151 -3.059 1.00 96.25 97 THR A C 1
ATOM 695 O O . THR A 1 97 ? 12.464 -15.117 -2.568 1.00 96.25 97 THR A O 1
ATOM 698 N N . PRO A 1 98 ? 10.783 -14.323 -3.830 1.00 96.88 98 PRO A N 1
ATOM 699 C CA . PRO A 1 98 ? 9.895 -13.285 -4.347 1.00 96.88 98 PRO A CA 1
ATOM 700 C C . PRO A 1 98 ? 8.862 -12.837 -3.299 1.00 96.88 98 PRO A C 1
ATOM 702 O O . PRO A 1 98 ? 8.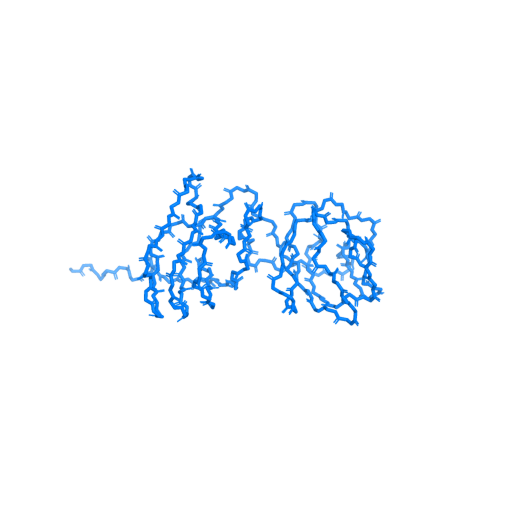332 -13.636 -2.531 1.00 96.88 98 PRO A O 1
ATOM 705 N N . GLU A 1 99 ? 8.518 -11.560 -3.326 1.00 98.31 99 GLU A N 1
ATOM 706 C CA . GLU A 1 99 ? 7.422 -10.943 -2.591 1.00 98.31 99 GLU A CA 1
ATOM 707 C C . GLU A 1 99 ? 6.576 -10.144 -3.591 1.00 98.31 99 GLU A C 1
ATOM 709 O O . GLU A 1 99 ? 7.076 -9.295 -4.336 1.00 98.31 99 GLU A O 1
ATOM 714 N N . ASN A 1 100 ? 5.279 -10.449 -3.624 1.00 98.19 100 ASN A N 1
ATOM 715 C CA . ASN A 1 100 ? 4.311 -9.799 -4.500 1.00 98.19 100 ASN A CA 1
ATOM 716 C C . ASN A 1 100 ? 4.037 -8.365 -4.050 1.00 98.19 100 ASN A C 1
ATOM 718 O O . ASN A 1 100 ? 3.880 -8.105 -2.853 1.00 98.19 100 ASN A O 1
ATOM 722 N N . TYR A 1 101 ? 3.889 -7.462 -5.014 1.00 98.19 101 TYR A N 1
ATOM 723 C CA . TYR A 1 101 ? 3.586 -6.062 -4.765 1.00 98.19 101 TYR A CA 1
ATOM 724 C C . TYR A 1 101 ? 2.552 -5.502 -5.739 1.00 98.19 101 TYR A C 1
ATOM 726 O O . TYR A 1 101 ? 2.295 -6.029 -6.826 1.00 98.19 101 TYR A O 1
ATOM 734 N N . THR A 1 102 ? 1.955 -4.384 -5.350 1.00 97.69 102 THR A N 1
ATOM 735 C CA . THR A 1 102 ? 1.097 -3.567 -6.208 1.00 97.69 102 THR A CA 1
ATOM 736 C C . THR A 1 102 ? 1.423 -2.099 -5.981 1.00 97.69 102 THR A C 1
ATOM 738 O O . THR A 1 102 ? 1.583 -1.664 -4.845 1.00 97.69 102 THR A O 1
ATOM 741 N N . VAL A 1 103 ? 1.543 -1.333 -7.058 1.00 97.81 103 VAL A N 1
ATOM 742 C CA . VAL A 1 103 ? 1.759 0.112 -7.024 1.00 97.81 103 VAL A CA 1
ATOM 743 C C . VAL A 1 103 ? 0.453 0.793 -7.387 1.00 97.81 103 VAL A C 1
ATOM 745 O O . VAL A 1 103 ? -0.119 0.536 -8.449 1.00 97.81 103 VAL A O 1
ATOM 748 N N . PHE A 1 104 ? -0.005 1.666 -6.505 1.00 96.88 104 PHE A N 1
ATOM 749 C CA . PHE A 1 104 ? -1.209 2.462 -6.666 1.00 96.88 104 PHE A CA 1
ATOM 750 C C . PHE A 1 104 ? -0.863 3.940 -6.765 1.00 96.88 104 PHE A C 1
ATOM 752 O O . PHE A 1 104 ? 0.151 4.393 -6.228 1.00 96.88 104 PHE A O 1
ATOM 759 N N . GLN A 1 105 ? -1.741 4.702 -7.410 1.00 95.88 105 GLN A N 1
ATOM 760 C CA . GLN A 1 105 ? -1.613 6.149 -7.441 1.00 95.88 105 GLN A CA 1
ATOM 761 C C . GLN A 1 105 ? -1.599 6.728 -6.021 1.00 95.88 105 GLN A C 1
ATOM 763 O O . GLN A 1 105 ? -2.441 6.404 -5.176 1.00 95.88 105 GLN A O 1
ATOM 768 N N . GLY A 1 106 ? -0.638 7.617 -5.777 1.00 94.19 106 GLY A N 1
ATOM 769 C CA . GLY A 1 106 ? -0.472 8.286 -4.494 1.00 94.19 106 GLY A CA 1
ATOM 770 C C . GLY A 1 106 ? -1.701 9.076 -4.048 1.00 94.19 106 GLY A C 1
ATOM 771 O O . GLY A 1 106 ? -2.479 9.579 -4.856 1.00 94.19 106 GLY A O 1
ATOM 772 N N . ASN A 1 107 ? -1.847 9.247 -2.734 1.00 92.50 107 ASN A N 1
ATOM 773 C CA . ASN A 1 107 ? -2.884 10.093 -2.140 1.00 92.50 107 ASN A CA 1
ATOM 774 C C . ASN A 1 107 ? -2.275 11.137 -1.182 1.00 92.50 107 ASN A C 1
ATOM 776 O O . ASN A 1 107 ? -2.506 11.090 0.034 1.00 92.50 107 ASN A O 1
ATOM 780 N N . PRO A 1 108 ? -1.464 12.081 -1.696 1.00 86.75 108 PRO A N 1
ATOM 781 C CA . PRO A 1 108 ? -0.759 13.050 -0.855 1.00 86.75 108 PRO A CA 1
ATOM 782 C C . PRO A 1 108 ? -1.716 13.975 -0.092 1.00 86.75 108 PRO A C 1
ATOM 784 O O . PRO A 1 108 ? -1.395 14.415 1.007 1.00 86.75 108 PRO A O 1
ATOM 787 N N . ASN A 1 109 ? -2.911 14.216 -0.639 1.00 82.81 109 ASN A N 1
ATOM 788 C CA . ASN A 1 109 ? -3.916 15.096 -0.042 1.00 82.81 109 ASN A CA 1
ATOM 789 C C . ASN A 1 109 ? -4.831 14.389 0.972 1.00 82.81 109 ASN A C 1
ATOM 791 O O . ASN A 1 109 ? -5.674 15.047 1.572 1.00 82.81 109 ASN A O 1
ATOM 795 N N . GLY A 1 110 ? -4.704 13.068 1.154 1.00 77.50 110 GLY A N 1
ATOM 796 C CA . GLY A 1 110 ? -5.551 12.323 2.087 1.00 77.50 110 GLY A CA 1
ATOM 797 C C . GLY A 1 110 ? -7.028 12.328 1.683 1.00 77.50 110 GLY A C 1
ATOM 798 O O . GLY A 1 110 ? -7.897 12.552 2.527 1.00 77.50 110 GLY A O 1
ATOM 799 N N . ASN A 1 111 ? -7.313 12.090 0.395 1.00 77.69 111 ASN A N 1
ATOM 800 C CA . ASN A 1 111 ? -8.666 11.855 -0.109 1.00 77.69 111 ASN A CA 1
ATOM 801 C C . ASN A 1 111 ? -9.425 10.895 0.808 1.00 77.69 111 ASN A C 1
ATOM 803 O O . ASN A 1 111 ? -8.845 9.973 1.380 1.00 77.69 111 ASN A O 1
ATOM 807 N N . SER A 1 112 ? -10.717 11.166 0.949 1.00 83.88 112 SER A N 1
ATOM 808 C CA . SER A 1 112 ? -11.558 10.562 1.973 1.00 83.88 112 SER A CA 1
ATOM 809 C C . SER A 1 112 ? -12.102 9.216 1.526 1.00 83.88 112 SER A C 1
ATOM 811 O O . SER A 1 112 ? -12.758 9.138 0.492 1.00 83.88 112 SER A O 1
ATOM 813 N N . PHE A 1 113 ? -11.887 8.198 2.347 1.00 91.00 113 PHE A N 1
ATOM 814 C CA . PHE A 1 113 ? -12.518 6.893 2.218 1.00 91.00 113 PHE A CA 1
ATOM 815 C C . PHE A 1 113 ? -13.417 6.636 3.418 1.00 91.00 113 PHE A C 1
ATOM 817 O O . PHE A 1 113 ? -13.087 7.033 4.536 1.00 91.00 113 PHE A O 1
ATOM 824 N N . LEU A 1 114 ? -14.516 5.928 3.195 1.00 92.94 114 LEU A N 1
ATOM 825 C CA . LEU A 1 114 ? -15.228 5.242 4.270 1.00 92.94 114 LEU A CA 1
ATOM 826 C C . LEU A 1 114 ? -14.537 3.905 4.530 1.00 92.94 114 LEU A C 1
ATOM 828 O O . LEU A 1 114 ? -13.855 3.388 3.644 1.00 92.94 114 LEU A O 1
ATOM 832 N N . LEU A 1 115 ? -14.697 3.335 5.724 1.00 94.38 115 LEU A N 1
ATOM 833 C CA . LEU A 1 115 ? -14.077 2.046 6.038 1.00 94.38 115 LEU A CA 1
ATOM 834 C C . LEU A 1 115 ? -15.118 0.957 6.268 1.00 94.38 115 LEU A C 1
ATOM 836 O O . LEU A 1 115 ? -16.145 1.178 6.907 1.00 94.38 115 LEU A O 1
ATOM 840 N N . TYR A 1 116 ? -14.786 -0.241 5.814 1.00 96.00 116 TYR A N 1
ATOM 841 C CA . TYR A 1 116 ? -15.340 -1.486 6.314 1.00 96.00 116 TYR A CA 1
ATOM 842 C C . TYR A 1 116 ? -14.270 -2.204 7.137 1.00 96.00 116 TYR A C 1
ATOM 844 O O . TYR A 1 116 ? -13.115 -2.267 6.723 1.00 96.00 116 TYR A O 1
ATOM 852 N N . VAL A 1 117 ? -14.650 -2.733 8.296 1.00 97.50 117 VAL A N 1
ATOM 853 C CA . VAL A 1 117 ?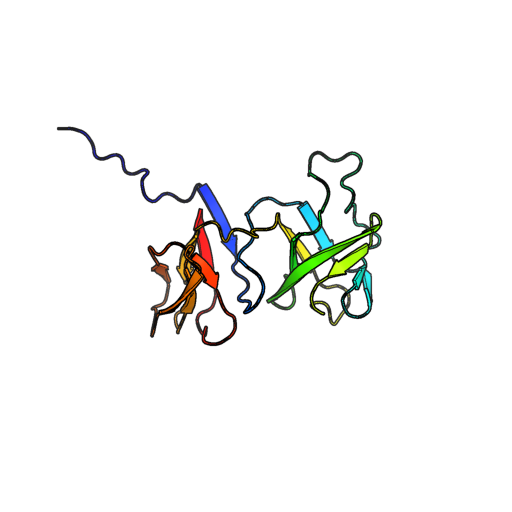 -13.768 -3.470 9.205 1.00 97.50 117 VAL A CA 1
ATOM 854 C C . VAL A 1 117 ? -14.257 -4.906 9.275 1.00 97.50 117 VAL A C 1
ATOM 856 O O . VAL A 1 117 ? -15.330 -5.156 9.819 1.00 97.50 117 VAL A O 1
ATOM 859 N N . GLY A 1 118 ? -13.497 -5.843 8.707 1.00 97.31 118 GLY A N 1
ATOM 860 C CA . GLY A 1 118 ? -13.849 -7.261 8.731 1.00 97.31 118 GLY A CA 1
ATOM 861 C C . GLY A 1 118 ? -13.719 -7.859 10.127 1.00 97.31 118 GLY A C 1
ATOM 862 O O . GLY A 1 118 ? -14.699 -8.397 10.642 1.00 97.31 118 GLY A O 1
ATOM 863 N N . THR A 1 119 ? -12.551 -7.687 10.750 1.00 97.81 119 THR A N 1
ATOM 864 C CA . THR A 1 119 ? -12.249 -8.184 12.098 1.00 97.81 119 THR A CA 1
ATOM 865 C C . THR A 1 119 ? -12.040 -7.009 13.048 1.00 97.81 119 THR A C 1
ATOM 867 O O . THR A 1 119 ? -11.235 -6.114 12.788 1.00 97.81 119 THR A O 1
ATOM 870 N N . GLY A 1 120 ? -12.786 -7.006 14.145 1.00 96.50 120 GLY A N 1
ATOM 871 C CA . GLY A 1 120 ? -12.893 -5.920 15.103 1.00 96.50 120 GLY A CA 1
ATOM 872 C C . GLY A 1 120 ? -11.637 -5.674 15.934 1.00 96.50 120 GLY A C 1
ATOM 873 O O . GLY A 1 120 ? -10.686 -6.454 15.967 1.00 96.50 120 GLY A O 1
ATOM 874 N N . GLY A 1 121 ? -11.643 -4.540 16.626 1.00 97.69 121 GLY A N 1
ATOM 875 C CA . GLY A 1 121 ? -10.522 -4.035 17.403 1.00 97.69 121 GLY A CA 1
ATOM 876 C C . GLY A 1 121 ? -10.532 -2.514 17.489 1.00 97.69 121 GLY A C 1
ATOM 877 O O . GLY A 1 121 ? -11.510 -1.853 17.141 1.00 97.69 121 GLY A O 1
ATOM 878 N N . ASP A 1 122 ? -9.429 -1.940 17.950 1.00 98.06 122 ASP A N 1
ATOM 879 C CA . ASP A 1 122 ? -9.229 -0.500 17.857 1.00 98.06 122 ASP A CA 1
ATOM 880 C C . ASP A 1 122 ? -8.838 -0.126 16.419 1.00 98.06 122 ASP A C 1
ATOM 882 O O . ASP A 1 122 ? -8.081 -0.851 15.769 1.00 98.06 122 ASP A O 1
ATOM 886 N N . VAL A 1 123 ? -9.335 1.012 15.928 1.00 97.56 123 VAL A N 1
ATOM 887 C CA . VAL A 1 123 ? -8.964 1.575 14.620 1.00 97.56 123 VAL A CA 1
ATOM 888 C C . VAL A 1 123 ? -8.425 2.985 14.828 1.00 97.56 123 VAL A C 1
ATOM 890 O O . VAL A 1 123 ? -9.175 3.911 15.146 1.00 97.56 123 VAL A O 1
ATOM 893 N N . SER A 1 124 ? -7.116 3.152 14.657 1.00 97.19 124 SER A N 1
ATOM 894 C CA . SER A 1 124 ? -6.433 4.445 14.707 1.00 97.19 124 SER A CA 1
ATOM 895 C C . SER A 1 124 ? -6.417 5.057 13.312 1.00 97.19 124 SER A C 1
ATOM 897 O O . SER A 1 124 ? -5.873 4.476 12.376 1.00 97.19 124 SER A O 1
ATOM 899 N N . ILE A 1 125 ? -7.013 6.235 13.152 1.00 95.31 125 ILE A N 1
ATOM 900 C CA . ILE A 1 125 ? -7.166 6.903 11.858 1.00 95.31 125 ILE A CA 1
ATOM 901 C C . ILE A 1 125 ? -6.576 8.307 11.872 1.00 95.31 125 ILE A C 1
ATOM 903 O O . ILE A 1 125 ? -6.517 8.973 12.907 1.00 95.31 125 ILE A O 1
ATOM 907 N N . GLN A 1 126 ? -6.216 8.793 10.688 1.00 93.00 126 GLN A N 1
ATOM 908 C CA . GLN A 1 126 ? -6.278 10.215 10.384 1.00 93.00 126 GLN A CA 1
ATOM 909 C C . GLN A 1 126 ? -7.485 10.481 9.495 1.00 93.00 126 GLN A C 1
ATOM 911 O O . GLN A 1 126 ? -7.629 9.907 8.410 1.00 93.00 126 GLN A O 1
ATOM 916 N N . THR A 1 127 ? -8.355 11.370 9.962 1.00 86.75 127 THR A N 1
ATOM 917 C CA . THR A 1 127 ? -9.435 11.907 9.131 1.00 86.75 127 THR A CA 1
ATOM 918 C C . THR A 1 127 ? -8.856 12.690 7.952 1.00 86.75 127 THR A C 1
ATOM 920 O O . THR A 1 127 ? -7.695 13.101 7.978 1.00 86.75 127 THR A O 1
ATOM 923 N N . SER A 1 128 ? -9.664 12.962 6.932 1.00 78.44 128 SER A N 1
ATOM 924 C CA . SER A 1 128 ? -9.238 13.794 5.796 1.00 78.44 128 SER A CA 1
ATOM 925 C C . SER A 1 128 ? -8.882 15.241 6.166 1.00 78.44 128 SER A C 1
ATOM 927 O O . SER A 1 128 ? -8.195 15.917 5.411 1.00 78.44 128 SER A O 1
ATOM 929 N N . ALA A 1 129 ? -9.267 15.704 7.361 1.00 80.44 129 ALA A N 1
ATOM 930 C CA . ALA A 1 129 ? -8.811 16.967 7.949 1.00 80.44 129 ALA A CA 1
ATOM 931 C C . ALA A 1 129 ? -7.515 16.817 8.783 1.00 80.44 129 ALA A C 1
ATOM 933 O O . ALA A 1 129 ? -7.221 17.655 9.640 1.00 80.44 129 ALA A O 1
ATOM 934 N N . ALA A 1 130 ? -6.774 15.720 8.585 1.00 80.38 130 ALA A N 1
ATOM 935 C CA . ALA A 1 130 ? -5.555 15.344 9.304 1.00 80.38 130 ALA A CA 1
ATOM 936 C C . ALA A 1 130 ? -5.710 15.244 10.837 1.00 80.38 130 ALA A C 1
ATOM 938 O O . ALA A 1 130 ? -4.722 15.290 11.570 1.00 80.38 130 ALA A O 1
ATOM 939 N N . GLN A 1 131 ? -6.939 15.093 11.345 1.00 85.69 131 GLN A N 1
ATOM 940 C CA . GLN A 1 131 ? -7.177 14.921 12.780 1.00 85.69 131 GLN A CA 1
ATOM 941 C C . GLN A 1 131 ? -6.998 13.452 13.176 1.00 85.69 131 GLN A C 1
ATOM 943 O O . GLN A 1 131 ? -7.672 12.600 12.580 1.00 85.69 131 GLN A O 1
ATOM 948 N N . PRO A 1 132 ? -6.137 13.144 14.164 1.00 91.00 132 PRO A N 1
ATOM 949 C CA . PRO A 1 132 ? -5.989 11.793 14.681 1.00 91.00 132 PRO A CA 1
ATOM 950 C C . PRO A 1 132 ? -7.181 11.420 15.568 1.00 91.00 132 PRO A C 1
ATOM 952 O O . PRO A 1 132 ? -7.571 12.178 16.456 1.00 91.00 132 PRO A O 1
ATOM 955 N N . VAL A 1 133 ? -7.746 10.235 15.348 1.00 94.19 133 VAL A N 1
ATOM 956 C CA . VAL A 1 133 ? -8.831 9.671 16.165 1.00 94.19 133 VAL A CA 1
ATOM 957 C C . VAL A 1 133 ? -8.575 8.180 16.347 1.00 94.19 133 VAL A C 1
ATOM 959 O O . VAL A 1 133 ? -8.144 7.513 15.412 1.00 94.19 133 VAL A O 1
ATOM 962 N N . ILE A 1 134 ? -8.863 7.645 17.534 1.00 96.44 134 ILE A N 1
ATOM 963 C CA . ILE A 1 134 ? -8.883 6.198 17.763 1.00 96.44 134 ILE A CA 1
ATOM 964 C C . ILE A 1 134 ? -10.320 5.788 18.054 1.00 96.44 134 ILE A C 1
ATOM 966 O O . ILE A 1 134 ? -10.895 6.180 19.071 1.00 96.44 134 ILE A O 1
ATOM 970 N N . LEU A 1 135 ? -10.892 4.991 17.159 1.00 96.69 135 LEU A N 1
ATOM 971 C CA . LEU A 1 135 ? -12.179 4.347 17.364 1.00 96.69 135 LEU A CA 1
ATOM 972 C C . LEU A 1 135 ? -11.938 3.111 18.223 1.00 96.69 135 LEU A C 1
ATOM 974 O O . LEU A 1 135 ? -11.253 2.183 17.7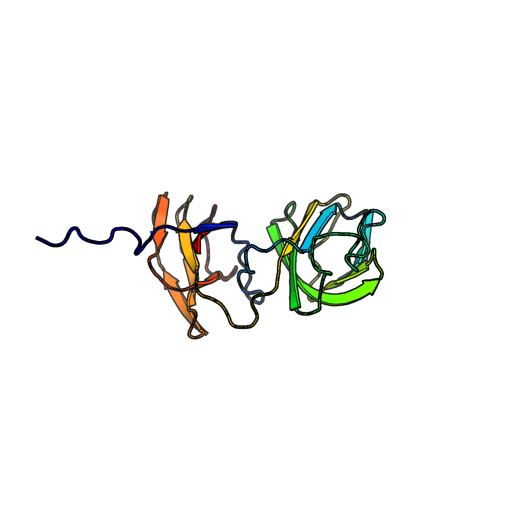96 1.00 96.69 135 LEU A O 1
ATOM 978 N N . LYS A 1 136 ? -12.444 3.133 19.455 1.00 96.88 136 LYS A N 1
ATOM 979 C CA . LYS A 1 136 ? -12.243 2.046 20.412 1.00 96.88 136 LYS A CA 1
ATOM 980 C C . LYS A 1 136 ? -13.262 0.938 20.211 1.00 96.88 136 LYS A C 1
ATOM 982 O O . LYS A 1 136 ? -14.448 1.234 20.083 1.00 96.88 136 LYS A O 1
ATOM 987 N N . ASN A 1 137 ? -12.797 -0.310 20.274 1.00 96.00 137 ASN A N 1
ATOM 988 C CA . ASN A 1 137 ? -13.645 -1.503 20.267 1.00 96.00 137 ASN A CA 1
ATOM 989 C C . ASN A 1 137 ? -14.663 -1.512 19.106 1.00 96.00 137 ASN A C 1
ATOM 991 O O . ASN A 1 137 ? -15.862 -1.720 19.309 1.00 96.00 137 ASN A O 1
ATOM 995 N N . VAL A 1 138 ? -14.186 -1.238 17.890 1.00 97.62 138 VAL A N 1
ATOM 996 C CA . VAL A 1 138 ? -14.976 -1.419 16.670 1.00 97.62 138 VAL A CA 1
ATOM 997 C C . VAL A 1 138 ? -15.283 -2.908 16.526 1.00 97.62 138 VAL A C 1
ATOM 999 O O . VAL A 1 138 ? -14.378 -3.731 16.634 1.00 97.62 138 VAL A O 1
ATOM 1002 N N . GLY A 1 139 ? -16.551 -3.263 16.320 1.00 97.50 139 GLY A N 1
ATOM 1003 C CA . GLY A 1 139 ? -16.959 -4.661 16.165 1.00 97.50 139 GLY A CA 1
ATOM 1004 C C . GLY A 1 139 ? -16.607 -5.235 14.791 1.00 97.50 139 GLY A C 1
ATOM 1005 O O . GLY A 1 139 ? -16.344 -4.490 13.845 1.00 97.50 139 GLY A O 1
ATOM 1006 N N . ASP A 1 140 ? -16.668 -6.557 14.666 1.00 97.81 140 ASP A N 1
ATOM 1007 C CA . ASP A 1 140 ? -16.556 -7.252 13.380 1.00 97.81 140 ASP A CA 1
ATOM 1008 C C . ASP A 1 140 ? -17.630 -6.773 12.391 1.00 97.81 140 ASP A C 1
ATOM 1010 O O . ASP A 1 140 ? -18.728 -6.370 12.788 1.00 97.81 140 ASP A O 1
ATOM 1014 N N . ALA A 1 141 ? -17.318 -6.839 11.097 1.00 96.75 141 ALA A N 1
ATOM 1015 C CA . ALA A 1 141 ? -18.189 -6.405 10.002 1.00 96.75 141 ALA A CA 1
ATOM 1016 C C . ALA A 1 141 ? -18.764 -4.978 10.165 1.00 96.75 141 ALA A C 1
ATOM 1018 O O . ALA A 1 141 ? -19.886 -4.689 9.736 1.00 96.75 141 ALA A O 1
ATOM 1019 N N . SER A 1 142 ? -18.009 -4.068 10.789 1.00 95.88 142 SER A N 1
ATOM 1020 C CA . SER A 1 142 ? -18.457 -2.693 11.031 1.00 95.88 142 SER A CA 1
ATOM 1021 C C . SER A 1 142 ? -18.245 -1.795 9.820 1.00 95.88 142 SER A C 1
ATOM 1023 O O . SER A 1 142 ? -17.195 -1.816 9.181 1.00 95.88 142 SER A O 1
ATOM 1025 N N . PHE A 1 143 ? -19.217 -0.920 9.567 1.00 94.06 143 PHE A N 1
ATOM 1026 C CA . PHE A 1 143 ? -19.076 0.192 8.632 1.00 94.06 143 PHE A CA 1
ATOM 1027 C C . PHE A 1 143 ? -18.775 1.483 9.393 1.00 94.06 143 PHE A C 1
ATOM 1029 O O . PHE A 1 143 ? -19.507 1.850 10.314 1.00 94.06 143 PHE A O 1
ATOM 1036 N N . ILE A 1 144 ? -17.717 2.184 8.996 1.00 92.62 144 ILE A N 1
ATOM 1037 C CA . ILE A 1 144 ? -17.271 3.428 9.617 1.00 92.62 144 ILE A CA 1
ATOM 1038 C C . ILE A 1 144 ? -17.594 4.593 8.675 1.00 92.62 144 ILE A C 1
ATOM 1040 O O . ILE A 1 144 ? -16.880 4.802 7.690 1.00 92.62 144 ILE A O 1
ATOM 1044 N N . PRO A 1 145 ? -18.640 5.389 8.972 1.00 90.69 145 PRO A N 1
ATOM 1045 C CA . PRO A 1 145 ? -19.060 6.516 8.145 1.00 90.69 145 PRO A CA 1
ATOM 1046 C C . PRO A 1 145 ? -18.216 7.770 8.442 1.00 90.69 145 PRO A C 1
ATOM 1048 O O . PRO A 1 145 ? -18.748 8.848 8.706 1.00 90.69 145 PRO A O 1
ATOM 1051 N N . ILE A 1 146 ? -16.890 7.624 8.468 1.00 88.75 146 ILE A N 1
ATOM 1052 C CA . ILE A 1 146 ? -15.938 8.718 8.681 1.00 88.75 146 ILE A CA 1
ATOM 1053 C C . ILE A 1 146 ? -15.071 8.828 7.438 1.00 88.75 146 ILE A C 1
ATOM 1055 O O . ILE A 1 146 ? -14.610 7.823 6.917 1.00 88.75 146 ILE A O 1
ATOM 1059 N N . ASN A 1 147 ? -14.817 10.058 7.005 1.00 89.75 147 ASN A N 1
ATOM 1060 C CA . ASN A 1 147 ? -13.874 10.354 5.939 1.00 89.75 147 ASN A CA 1
ATOM 1061 C C . ASN A 1 147 ? -12.433 10.164 6.434 1.00 89.75 147 ASN A C 1
ATOM 1063 O O . ASN A 1 147 ? -11.891 11.015 7.146 1.00 89.75 147 ASN A O 1
ATOM 1067 N N . VAL A 1 148 ? -11.826 9.040 6.064 1.00 92.38 148 VAL A N 1
ATOM 1068 C CA . VAL A 1 148 ? -10.485 8.619 6.479 1.00 92.38 148 VAL A CA 1
ATOM 1069 C C . VAL A 1 148 ? -9.487 8.829 5.346 1.00 92.38 148 VAL A C 1
ATOM 1071 O O . VAL A 1 148 ? -9.719 8.381 4.229 1.00 92.38 148 VAL A O 1
ATOM 1074 N N . GLY A 1 149 ? -8.363 9.487 5.639 1.00 92.62 149 GLY A N 1
ATOM 1075 C CA . GLY A 1 149 ? -7.223 9.599 4.719 1.00 92.62 149 GLY A CA 1
ATOM 1076 C C . GLY A 1 149 ? -6.112 8.583 5.011 1.00 92.62 149 GLY A C 1
ATOM 1077 O O . GLY A 1 149 ? -5.338 8.230 4.119 1.00 92.62 149 GLY A O 1
ATOM 1078 N N . ARG A 1 150 ? -6.030 8.088 6.255 1.00 94.62 150 ARG A N 1
ATOM 1079 C CA . ARG A 1 150 ? -5.044 7.087 6.688 1.00 94.62 150 ARG A CA 1
ATOM 1080 C C . ARG A 1 150 ? -5.561 6.234 7.843 1.00 94.62 150 ARG A C 1
ATOM 1082 O O . ARG A 1 150 ? -6.218 6.760 8.737 1.00 94.62 150 ARG A O 1
ATOM 1089 N N . VAL A 1 151 ? -5.197 4.954 7.859 1.00 96.12 151 VAL A N 1
ATOM 1090 C CA . VAL A 1 151 ? -5.258 4.098 9.055 1.00 96.12 151 VAL A CA 1
ATOM 1091 C C . VAL A 1 151 ? -3.830 3.909 9.550 1.00 96.12 151 VAL A C 1
ATOM 1093 O O . VAL A 1 151 ? -2.972 3.456 8.797 1.00 96.12 151 VAL A O 1
ATOM 1096 N N . ASN A 1 152 ? -3.568 4.293 10.793 1.00 96.38 152 ASN A N 1
ATOM 1097 C CA . ASN A 1 152 ? -2.251 4.187 11.408 1.00 96.38 152 ASN A CA 1
ATOM 1098 C C . ASN A 1 152 ? -1.992 2.735 11.825 1.00 96.38 152 ASN A C 1
ATOM 1100 O O . ASN A 1 152 ? -2.910 2.053 12.283 1.00 96.38 152 ASN A O 1
ATOM 1104 N N . ALA A 1 153 ? -0.752 2.267 11.691 1.00 95.81 153 ALA A N 1
ATOM 1105 C CA . ALA A 1 153 ? -0.367 0.945 12.188 1.00 95.81 153 ALA A CA 1
ATOM 1106 C C . ALA A 1 153 ? -0.346 0.945 13.721 1.00 95.81 153 ALA A C 1
ATOM 1108 O O . ALA A 1 153 ? -0.864 0.039 14.374 1.00 95.81 153 ALA A O 1
ATOM 1109 N N . SER A 1 154 ? 0.188 2.016 14.307 1.00 95.88 154 SER A N 1
ATOM 1110 C CA . SER A 1 154 ? 0.154 2.230 15.744 1.00 95.88 154 SER A CA 1
ATOM 1111 C C . SER A 1 154 ? -1.279 2.468 16.241 1.00 95.88 154 SER A C 1
ATOM 1113 O O . SER A 1 154 ? -2.019 3.335 15.767 1.00 95.88 154 SER A O 1
ATOM 1115 N N . GLY A 1 155 ? -1.682 1.677 17.237 1.00 94.62 155 GLY A N 1
ATOM 1116 C CA . GLY A 1 155 ? -2.997 1.792 17.870 1.00 94.62 155 GLY A CA 1
ATOM 1117 C C . GLY A 1 155 ? -4.165 1.209 17.068 1.00 94.62 155 GLY A C 1
ATOM 1118 O O . GLY A 1 155 ? -5.302 1.374 17.506 1.00 94.62 155 GLY A O 1
ATOM 1119 N N . THR A 1 156 ? -3.907 0.533 15.943 1.00 97.69 156 THR A N 1
ATOM 1120 C CA . THR A 1 156 ? -4.908 -0.279 15.236 1.00 97.69 156 THR A CA 1
ATOM 1121 C C . THR A 1 156 ? -4.685 -1.751 15.557 1.00 97.69 156 THR A C 1
ATOM 1123 O O . THR A 1 156 ? -3.592 -2.273 15.354 1.00 97.69 156 THR A O 1
ATOM 1126 N N . THR A 1 157 ? -5.714 -2.422 16.066 1.00 97.69 157 THR A N 1
ATOM 1127 C CA . THR A 1 157 ? -5.708 -3.879 16.292 1.00 97.69 157 THR A CA 1
ATOM 1128 C C . THR A 1 157 ? -6.719 -4.609 15.416 1.00 97.69 157 THR A C 1
ATOM 1130 O O . THR A 1 157 ? -6.655 -5.829 15.322 1.00 97.69 157 THR A O 1
ATOM 1133 N N . ALA A 1 158 ? -7.649 -3.877 14.799 1.00 97.56 158 ALA A N 1
ATOM 1134 C CA . ALA A 1 158 ? -8.570 -4.416 13.809 1.00 97.56 158 ALA A CA 1
ATOM 1135 C C . ALA A 1 158 ? -7.823 -4.859 12.538 1.00 97.56 158 ALA A C 1
ATOM 1137 O O . ALA A 1 158 ? -6.839 -4.231 12.136 1.00 97.56 158 ALA A O 1
ATOM 1138 N N . THR A 1 159 ? -8.317 -5.907 11.883 1.00 96.50 159 THR A N 1
ATOM 1139 C CA . THR A 1 159 ? -7.769 -6.427 10.619 1.00 96.50 159 THR A CA 1
ATOM 1140 C C . THR A 1 159 ? -8.849 -6.496 9.543 1.00 96.50 159 THR A C 1
ATOM 1142 O O . THR A 1 159 ? -10.018 -6.196 9.791 1.00 96.50 159 THR A O 1
ATOM 1145 N N . ASP A 1 160 ? -8.452 -6.854 8.319 1.00 96.25 160 ASP A N 1
ATOM 1146 C CA . ASP A 1 160 ? -9.371 -6.998 7.180 1.00 96.25 160 ASP A CA 1
ATOM 1147 C C . ASP A 1 160 ? -10.140 -5.698 6.891 1.00 96.25 160 ASP A C 1
ATOM 1149 O O . ASP A 1 160 ? -11.354 -5.682 6.670 1.00 96.25 160 ASP A O 1
ATOM 1153 N N . ILE A 1 161 ? -9.411 -4.580 6.952 1.00 97.12 161 ILE A N 1
ATOM 1154 C CA . ILE A 1 161 ? -9.946 -3.239 6.735 1.00 97.12 161 ILE A CA 1
ATOM 1155 C C . ILE A 1 161 ? -9.957 -2.939 5.235 1.00 97.12 161 ILE A C 1
ATOM 1157 O O . ILE A 1 161 ? -8.945 -3.082 4.545 1.00 97.12 161 ILE A O 1
ATOM 1161 N N . ILE A 1 162 ? -11.096 -2.469 4.738 1.00 95.69 162 ILE A N 1
ATOM 1162 C CA . ILE A 1 162 ? -11.300 -2.074 3.344 1.00 95.69 162 ILE A CA 1
ATOM 1163 C C . ILE A 1 162 ? -11.675 -0.595 3.312 1.00 95.69 162 ILE A C 1
ATOM 1165 O O . ILE A 1 162 ? -12.589 -0.165 4.013 1.00 95.69 162 ILE A O 1
ATOM 1169 N N . ALA A 1 163 ? -10.981 0.177 2.484 1.00 94.00 163 ALA A N 1
ATOM 1170 C CA . ALA A 1 163 ? -11.317 1.557 2.178 1.00 94.00 163 ALA A CA 1
ATOM 1171 C C . ALA A 1 163 ? -12.255 1.608 0.972 1.00 94.00 163 ALA A C 1
ATOM 1173 O O . ALA A 1 163 ? -12.035 0.924 -0.026 1.00 94.00 163 ALA A O 1
ATOM 1174 N N . LEU A 1 164 ? -13.300 2.419 1.085 1.00 91.75 164 LEU A N 1
ATOM 1175 C CA . LEU A 1 164 ? -14.429 2.506 0.170 1.00 91.75 164 LEU A CA 1
ATOM 1176 C C . LEU A 1 164 ? -14.561 3.947 -0.335 1.00 91.75 164 LEU A C 1
ATOM 1178 O O . LEU A 1 164 ? -14.586 4.878 0.475 1.00 91.75 164 LEU A O 1
ATOM 1182 N N . LEU A 1 165 ? -14.624 4.112 -1.658 1.00 83.38 165 LEU A N 1
ATOM 1183 C CA . LEU A 1 165 ? -14.740 5.398 -2.355 1.00 83.38 165 LEU A CA 1
ATOM 1184 C C . LEU A 1 165 ? -16.057 5.493 -3.121 1.00 83.38 165 LEU A C 1
ATOM 1186 O O . LEU A 1 165 ? -16.347 4.546 -3.891 1.00 83.38 165 LEU A O 1
#

Secondary structure (DSSP, 8-state):
-PPP-GGGG--S-EEE----SS-PPPPS-EEEEEE-SEEETTEEE-TT--TT-TTSSSPPP-TT-EEEETTTTEEEEEEEEEETTEEEESS----SSS-EEEEE---TT---EEEEEEE-EEEEEEETT--EEEEEEEPTTEEEEEEEEEE-STT---EEEEEE-